Protein AF-A0A9W6S440-F1 (afdb_monomer_lite)

Sequence (84 aa):
MSLIRSSLRLPRRRLRPDRYSLVGRLSPIEYEPDADERELFEQAGLGRVLPLLLGLDQDLEFGLCHDVARHRLGAEPDPGALPF

Foldseek 3Di:
DDDDPPPPPDPPPVPPDDPVNVVVPDDDDPDDDDPVRVVCCVVVVVVVCVCVVVVPDPVRVVVVVQVVCCVVVVHGDDPVPDDD

Secondary structure (DSSP, 8-state):
---------------PPPHHHHHTTSPP------HHHHHHHHHTTHHHHHHHHTT--HHHHHHHHHHHHHHHHSS---GGGS--

Structure (mmCIF, N/CA/C/O backbone):
data_AF-A0A9W6S440-F1
#
_entry.id   AF-A0A9W6S440-F1
#
loop_
_atom_site.group_PDB
_atom_site.id
_atom_site.type_symbol
_atom_site.label_atom_id
_atom_site.label_alt_id
_atom_site.label_comp_id
_atom_site.label_asym_id
_atom_site.label_entity_id
_atom_site.label_seq_id
_atom_site.pdbx_PDB_ins_code
_atom_site.Cartn_x
_atom_site.Cartn_y
_atom_site.Cartn_z
_atom_site.occupancy
_atom_site.B_iso_or_equiv
_atom_site.auth_seq_id
_atom_site.auth_comp_id
_atom_site.auth_asym_id
_atom_site.auth_atom_id
_atom_site.pdbx_PDB_model_num
ATOM 1 N N . MET A 1 1 ? 2.225 -57.868 29.732 1.00 43.03 1 MET A N 1
ATOM 2 C CA . MET A 1 1 ? 3.549 -57.727 29.087 1.00 43.03 1 MET A CA 1
ATOM 3 C C . MET A 1 1 ? 3.592 -56.385 28.380 1.00 43.03 1 MET A C 1
ATOM 5 O O . MET A 1 1 ? 2.792 -56.147 27.488 1.00 43.03 1 MET A O 1
ATOM 9 N N . SER A 1 2 ? 4.448 -55.495 28.879 1.00 43.25 2 SER A N 1
ATOM 10 C CA . SER A 1 2 ? 4.656 -54.120 28.417 1.00 43.25 2 SER A CA 1
ATOM 11 C C . SER A 1 2 ? 5.622 -54.097 27.232 1.00 43.25 2 SER A C 1
ATOM 13 O O . SER A 1 2 ? 6.695 -54.682 27.335 1.00 43.25 2 SER A O 1
ATOM 15 N N . LEU A 1 3 ? 5.275 -53.391 26.154 1.00 47.06 3 LEU A N 1
ATOM 16 C CA . LEU A 1 3 ? 6.238 -52.870 25.181 1.00 47.06 3 LEU A CA 1
ATOM 17 C C . LEU A 1 3 ? 5.845 -51.428 24.850 1.00 47.06 3 LEU A C 1
ATOM 19 O O . LEU A 1 3 ? 5.029 -51.145 23.974 1.00 47.06 3 LEU A O 1
ATOM 23 N N . ILE A 1 4 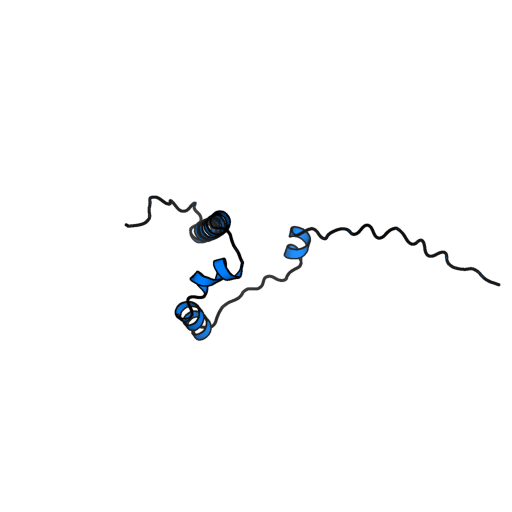? 6.413 -50.517 25.634 1.00 49.59 4 ILE A N 1
ATOM 24 C CA . ILE A 1 4 ? 6.339 -49.071 25.450 1.00 49.59 4 ILE A CA 1
ATOM 25 C C . ILE A 1 4 ? 7.005 -48.740 24.110 1.00 49.59 4 ILE A C 1
ATOM 27 O O . ILE A 1 4 ? 8.209 -48.918 23.944 1.00 49.59 4 ILE A O 1
ATOM 31 N N . ARG A 1 5 ? 6.219 -48.255 23.140 1.00 51.50 5 ARG A N 1
ATOM 32 C CA . ARG A 1 5 ? 6.748 -47.612 21.933 1.00 51.50 5 ARG A CA 1
ATOM 33 C C . ARG A 1 5 ? 7.441 -46.320 22.353 1.00 51.50 5 ARG A C 1
ATOM 35 O O . ARG A 1 5 ? 6.792 -45.302 22.594 1.00 51.50 5 ARG A O 1
ATOM 42 N N . SER A 1 6 ? 8.762 -46.396 22.453 1.00 48.62 6 SER A N 1
ATOM 43 C CA . SER A 1 6 ? 9.678 -45.282 22.665 1.00 48.62 6 SER A CA 1
ATOM 44 C C . SER A 1 6 ? 9.397 -44.183 21.645 1.00 48.62 6 SER A C 1
ATOM 46 O O . SER A 1 6 ? 9.795 -44.257 20.484 1.00 48.62 6 SER A O 1
ATOM 48 N N . SER A 1 7 ? 8.667 -43.158 22.073 1.00 50.81 7 SER A N 1
ATOM 49 C CA . SER A 1 7 ? 8.460 -41.951 21.289 1.00 50.81 7 SER A CA 1
ATOM 50 C C . SER A 1 7 ? 9.779 -41.189 21.322 1.00 50.81 7 SER A C 1
ATOM 52 O O . SER A 1 7 ? 10.079 -40.489 22.288 1.00 50.81 7 SER A O 1
ATOM 54 N N . LEU A 1 8 ? 10.592 -41.369 20.279 1.00 51.28 8 LEU A N 1
ATOM 55 C CA . LEU A 1 8 ? 11.743 -40.521 19.990 1.00 51.28 8 LEU A CA 1
ATOM 56 C C . LEU A 1 8 ? 11.239 -39.079 19.868 1.00 51.28 8 LEU A C 1
ATOM 58 O O . LEU A 1 8 ? 10.782 -38.635 18.815 1.00 51.28 8 LEU A O 1
ATOM 62 N N . ARG A 1 9 ? 11.284 -38.345 20.983 1.00 55.94 9 ARG A N 1
ATOM 63 C CA . ARG A 1 9 ? 11.110 -36.897 21.009 1.00 55.94 9 ARG A CA 1
ATOM 64 C C . ARG A 1 9 ? 12.372 -36.297 20.412 1.00 55.94 9 ARG A C 1
ATOM 66 O O . ARG A 1 9 ? 13.291 -35.917 21.129 1.00 55.94 9 ARG A O 1
ATOM 73 N N . LEU A 1 10 ? 12.418 -36.248 19.084 1.00 59.38 10 LEU A N 1
ATOM 74 C CA . LEU A 1 10 ? 13.376 -35.405 18.388 1.00 59.38 10 LEU A CA 1
ATOM 75 C C . LEU A 1 10 ? 13.206 -33.975 18.924 1.00 59.38 10 LEU A C 1
ATOM 77 O O . LEU A 1 10 ? 12.065 -33.518 19.081 1.00 59.38 10 LE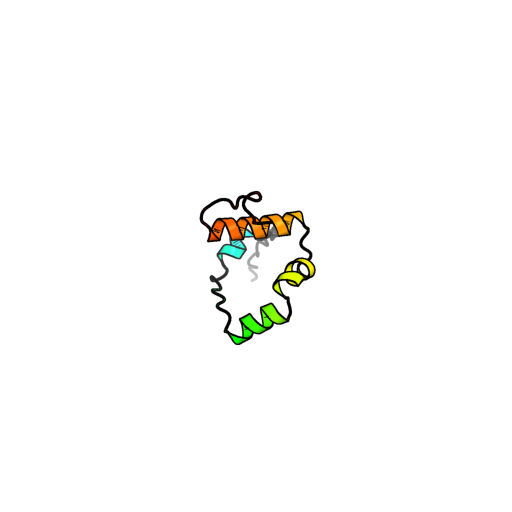U A O 1
ATOM 81 N N . PRO A 1 11 ? 14.302 -33.270 19.244 1.00 47.75 11 PRO A N 1
ATOM 82 C CA . PRO A 1 11 ? 14.214 -31.893 19.685 1.00 47.75 11 PRO A CA 1
ATOM 83 C C . PRO A 1 11 ? 13.512 -31.111 18.580 1.00 47.75 11 PRO A C 1
ATOM 85 O O . PRO A 1 11 ? 13.997 -31.038 17.450 1.00 47.75 11 PRO A O 1
ATOM 88 N N . ARG A 1 12 ? 12.342 -30.542 18.894 1.00 55.84 12 ARG A N 1
ATOM 89 C CA . ARG A 1 12 ? 11.682 -29.549 18.045 1.00 55.84 12 ARG A CA 1
ATOM 90 C C . ARG A 1 12 ? 12.597 -28.330 17.989 1.00 55.84 12 ARG A C 1
ATOM 92 O O . ARG A 1 12 ? 12.421 -27.370 18.735 1.00 55.84 12 ARG A O 1
ATOM 99 N N . ARG A 1 13 ? 13.602 -28.384 17.111 1.00 54.22 13 ARG A N 1
ATOM 100 C CA . ARG A 1 13 ? 14.325 -27.216 16.629 1.00 54.22 13 ARG A CA 1
ATOM 101 C C . ARG A 1 13 ? 13.231 -26.285 16.132 1.00 54.22 13 ARG A C 1
ATOM 103 O O . ARG A 1 13 ? 12.521 -26.626 15.189 1.00 54.22 13 ARG A O 1
ATOM 110 N N . ARG A 1 14 ? 13.012 -25.177 16.842 1.00 60.91 14 ARG A N 1
ATOM 111 C CA . ARG A 1 14 ? 12.080 -24.132 16.421 1.00 60.91 14 ARG A CA 1
ATOM 112 C C . ARG A 1 14 ? 12.646 -23.553 15.128 1.00 60.91 14 ARG A C 1
ATOM 114 O O . ARG A 1 14 ? 13.417 -22.602 15.161 1.00 60.91 14 ARG A O 1
ATOM 121 N N . LEU A 1 15 ? 12.340 -24.197 14.005 1.00 62.09 15 LEU A N 1
ATOM 122 C CA . LEU A 1 15 ? 12.481 -23.624 12.680 1.00 62.09 15 LEU A CA 1
ATOM 123 C C . LEU A 1 15 ? 11.600 -22.386 12.715 1.00 62.09 15 LEU A C 1
ATOM 125 O O . LEU A 1 15 ? 10.375 -22.496 12.719 1.00 62.09 15 LEU A O 1
ATOM 129 N N . ARG A 1 16 ? 12.224 -21.215 12.871 1.00 66.25 16 ARG A N 1
ATOM 130 C CA . ARG A 1 16 ? 11.518 -19.970 12.614 1.00 66.25 16 ARG A CA 1
ATOM 131 C C . ARG A 1 16 ? 11.119 -20.043 11.143 1.00 66.25 16 ARG A C 1
ATOM 133 O O . ARG A 1 16 ? 12.011 -20.230 10.316 1.00 66.25 16 ARG A O 1
ATOM 140 N N . PRO A 1 17 ? 9.820 -20.033 10.828 1.00 67.62 17 PRO A N 1
ATOM 141 C CA . PRO A 1 17 ? 9.397 -20.104 9.445 1.00 67.62 17 PRO A CA 1
ATOM 142 C C . PRO A 1 17 ? 9.985 -18.907 8.692 1.00 67.62 17 PRO A C 1
ATOM 144 O O . PRO A 1 17 ? 9.943 -17.778 9.182 1.00 67.62 17 PRO A O 1
ATOM 147 N N . ASP A 1 18 ? 10.596 -19.188 7.544 1.00 80.06 18 ASP A N 1
ATOM 148 C CA . ASP A 1 18 ? 11.143 -18.167 6.658 1.00 80.06 18 ASP A CA 1
ATOM 149 C C . ASP A 1 18 ? 10.005 -17.281 6.132 1.00 80.06 18 ASP A C 1
ATOM 151 O O . ASP A 1 18 ? 8.940 -17.777 5.748 1.00 80.06 18 ASP A O 1
ATOM 155 N N . ARG A 1 19 ? 10.226 -15.964 6.136 1.00 76.50 19 ARG A N 1
ATOM 156 C CA . ARG A 1 19 ? 9.215 -14.972 5.756 1.00 76.50 19 ARG A CA 1
ATOM 157 C C . ARG A 1 19 ? 8.741 -15.198 4.322 1.00 76.50 19 ARG A C 1
ATOM 159 O O . ARG A 1 19 ? 7.539 -15.153 4.081 1.00 76.50 19 ARG A O 1
ATOM 166 N N . TYR A 1 20 ? 9.652 -15.482 3.394 1.00 74.69 20 TYR A N 1
ATOM 167 C CA . TYR A 1 20 ? 9.299 -15.704 1.990 1.00 74.69 20 TYR A CA 1
ATOM 168 C C . TYR A 1 20 ? 8.492 -16.990 1.814 1.00 74.69 20 TYR A C 1
ATOM 170 O O . TYR A 1 20 ? 7.471 -16.991 1.128 1.00 74.69 20 TYR A O 1
ATOM 178 N N . SER A 1 21 ? 8.883 -18.059 2.512 1.00 77.62 21 SER A N 1
ATOM 179 C CA . SER A 1 21 ? 8.128 -19.316 2.548 1.00 77.62 21 SER A CA 1
ATOM 180 C C . SER A 1 21 ? 6.704 -19.156 3.095 1.00 77.62 21 SER A C 1
ATOM 182 O O . SER A 1 21 ? 5.790 -19.831 2.623 1.00 77.62 21 SER A O 1
ATOM 184 N N . LEU A 1 22 ? 6.498 -18.282 4.085 1.00 79.19 22 LEU A N 1
ATOM 185 C CA . LEU A 1 22 ? 5.166 -17.987 4.618 1.00 79.19 22 LEU A CA 1
ATOM 186 C C . LEU A 1 22 ? 4.326 -17.158 3.650 1.00 79.19 22 LEU A C 1
ATOM 188 O O . LEU A 1 22 ? 3.172 -17.502 3.417 1.00 79.19 22 LEU A O 1
ATOM 192 N N . VAL A 1 23 ? 4.903 -16.100 3.078 1.00 78.25 23 VAL A N 1
ATOM 193 C CA . VAL A 1 23 ? 4.201 -15.223 2.130 1.00 78.25 23 VAL A CA 1
ATOM 194 C C . VAL A 1 23 ? 3.782 -15.997 0.881 1.00 78.25 23 VAL A C 1
ATOM 196 O O . VAL A 1 23 ? 2.644 -15.867 0.451 1.00 78.25 23 VAL A O 1
ATOM 199 N N . GLY A 1 24 ? 4.633 -16.888 0.362 1.00 78.12 24 GLY A N 1
ATOM 200 C CA . GLY A 1 24 ? 4.303 -17.728 -0.797 1.00 78.12 24 GLY A CA 1
ATOM 201 C C . GLY A 1 24 ? 3.189 -18.761 -0.566 1.00 78.12 24 GLY A C 1
ATOM 202 O O . GLY A 1 24 ? 2.778 -19.423 -1.513 1.00 78.12 24 GLY A O 1
ATOM 203 N N . ARG A 1 25 ? 2.710 -18.932 0.674 1.00 81.75 25 ARG A N 1
ATOM 204 C CA . ARG A 1 25 ? 1.558 -19.792 1.010 1.00 81.75 25 ARG A CA 1
ATOM 205 C C . ARG A 1 25 ? 0.253 -19.019 1.148 1.00 81.75 25 ARG A C 1
ATOM 207 O O . ARG A 1 25 ? -0.795 -19.647 1.282 1.00 81.75 25 ARG A O 1
ATOM 214 N N . LEU A 1 26 ? 0.315 -17.691 1.194 1.00 75.88 26 LEU A N 1
ATOM 215 C CA . LEU A 1 26 ? -0.881 -16.865 1.213 1.00 75.88 26 LEU A CA 1
ATOM 216 C C . LEU A 1 26 ? -1.479 -16.877 -0.193 1.00 75.88 26 LEU A C 1
ATOM 218 O O . LEU A 1 26 ? -0.760 -16.691 -1.175 1.00 75.88 26 LEU A O 1
ATOM 222 N N . SER A 1 27 ? -2.787 -17.110 -0.293 1.00 73.06 27 SER A N 1
ATOM 223 C CA . SER A 1 27 ? -3.496 -16.890 -1.551 1.00 73.06 27 SER A CA 1
ATOM 224 C C . SER A 1 27 ? -3.314 -15.427 -1.970 1.00 73.06 27 SER A C 1
ATOM 226 O O . SER A 1 27 ? -3.372 -14.559 -1.092 1.00 73.06 27 SER A O 1
ATOM 228 N N . PRO A 1 28 ? -3.106 -15.130 -3.266 1.00 74.25 28 PRO A N 1
ATOM 229 C CA . PRO A 1 28 ? -3.113 -13.755 -3.746 1.00 74.25 28 PRO A CA 1
ATOM 230 C C . PRO A 1 28 ? -4.430 -13.098 -3.329 1.00 74.25 28 PRO A C 1
ATOM 232 O O . PRO A 1 28 ? -5.503 -13.593 -3.671 1.00 74.25 28 PRO A O 1
ATOM 235 N N . ILE A 1 29 ? -4.350 -12.034 -2.534 1.00 74.50 29 ILE A N 1
ATOM 236 C CA . ILE A 1 29 ? -5.511 -11.202 -2.229 1.00 74.50 29 ILE A CA 1
ATOM 237 C C . ILE A 1 29 ? -5.535 -10.127 -3.307 1.00 74.50 29 ILE A C 1
ATOM 239 O O . ILE A 1 29 ? -4.756 -9.176 -3.257 1.00 74.50 29 ILE A O 1
ATOM 243 N N . GLU A 1 30 ? -6.406 -10.296 -4.294 1.00 69.31 30 GLU A N 1
ATOM 244 C CA . GLU A 1 30 ? -6.800 -9.204 -5.178 1.00 69.31 30 GLU A CA 1
ATOM 245 C C . GLU A 1 30 ? -7.845 -8.383 -4.419 1.00 69.31 30 GLU A C 1
ATOM 247 O O . GLU A 1 30 ? -9.017 -8.742 -4.355 1.00 69.31 30 GLU A O 1
ATOM 252 N N . TYR A 1 31 ? -7.389 -7.338 -3.726 1.00 72.50 31 TYR A N 1
ATOM 253 C CA . TYR A 1 31 ? -8.287 -6.371 -3.103 1.00 72.50 31 TYR A CA 1
ATOM 254 C C . TYR A 1 31 ? -8.676 -5.331 -4.153 1.00 72.50 31 TYR A C 1
ATOM 256 O O . TYR A 1 31 ? -7.841 -4.525 -4.570 1.00 72.50 31 TYR A O 1
ATOM 264 N N . GLU A 1 32 ? -9.933 -5.374 -4.587 1.00 75.19 32 GLU A N 1
ATOM 265 C CA . GLU A 1 32 ? -10.530 -4.382 -5.475 1.00 75.19 32 GLU A CA 1
ATOM 266 C C . GLU A 1 32 ? -11.584 -3.598 -4.682 1.00 75.19 32 GLU A C 1
ATOM 268 O O . GLU A 1 32 ? -12.686 -4.105 -4.486 1.00 75.19 32 GLU A O 1
ATOM 273 N N . PRO A 1 33 ? -11.234 -2.412 -4.152 1.00 70.75 33 PRO A N 1
ATOM 274 C CA . PRO A 1 33 ? -12.149 -1.630 -3.333 1.00 70.75 33 PRO A CA 1
ATOM 275 C C . PRO A 1 33 ? -13.294 -1.060 -4.168 1.00 70.75 33 PRO A C 1
ATOM 277 O O . PRO A 1 33 ? -13.083 -0.491 -5.247 1.00 70.75 33 PRO A O 1
ATOM 280 N N . ASP A 1 34 ? -14.494 -1.150 -3.612 1.00 84.06 34 ASP A N 1
ATOM 281 C CA . ASP A 1 34 ? -15.722 -0.531 -4.089 1.00 84.06 34 ASP A CA 1
ATOM 282 C C . ASP A 1 34 ? -15.541 0.993 -4.241 1.00 84.06 34 ASP A C 1
ATOM 284 O O . ASP A 1 34 ? -14.684 1.610 -3.600 1.00 84.06 34 ASP A O 1
ATOM 288 N N . ALA A 1 35 ? -16.381 1.643 -5.054 1.00 80.12 35 ALA A N 1
ATOM 289 C CA . ALA A 1 35 ? -16.319 3.097 -5.245 1.00 80.12 35 ALA A CA 1
ATOM 290 C C . ALA A 1 35 ? -16.431 3.871 -3.916 1.00 80.12 35 ALA A C 1
ATOM 292 O O . ALA A 1 35 ? -15.656 4.799 -3.680 1.00 80.12 35 ALA A O 1
ATOM 293 N N . ASP A 1 36 ? -17.326 3.428 -3.033 1.00 82.88 36 ASP A N 1
ATOM 294 C CA . ASP A 1 36 ? -17.557 4.041 -1.725 1.00 82.88 36 ASP A CA 1
ATOM 295 C C . ASP A 1 36 ? -16.351 3.845 -0.791 1.00 82.88 36 ASP A C 1
ATOM 297 O O . ASP A 1 36 ? -15.948 4.768 -0.084 1.00 82.88 36 ASP A O 1
ATOM 301 N N . GLU A 1 37 ? -15.715 2.668 -0.822 1.00 76.12 37 GLU A N 1
ATOM 302 C CA . GLU A 1 37 ? -14.504 2.395 -0.038 1.00 76.12 37 GLU A CA 1
ATOM 303 C C . GLU A 1 37 ? -13.327 3.254 -0.507 1.00 76.12 37 GLU A C 1
ATOM 305 O O . GLU A 1 37 ? -12.579 3.783 0.318 1.00 76.12 37 GLU A O 1
ATOM 310 N N . ARG A 1 38 ? -13.182 3.450 -1.823 1.00 76.38 38 ARG A N 1
ATOM 311 C CA . ARG A 1 38 ? -12.166 4.355 -2.379 1.00 76.38 38 ARG A CA 1
ATOM 312 C C . ARG A 1 38 ? -12.397 5.790 -1.932 1.00 76.38 38 ARG A C 1
ATOM 314 O O . ARG A 1 38 ? -11.447 6.455 -1.528 1.00 76.38 38 ARG A O 1
ATOM 321 N N . GLU A 1 39 ? -13.636 6.265 -1.986 1.00 78.12 39 GLU A N 1
ATOM 322 C CA . GLU A 1 39 ? -13.957 7.633 -1.589 1.00 78.12 39 GLU A CA 1
ATOM 323 C C . GLU A 1 39 ? -13.719 7.851 -0.089 1.00 78.12 39 GLU A C 1
ATOM 325 O O . GLU A 1 39 ? -13.096 8.839 0.299 1.00 78.12 39 GLU A O 1
ATOM 330 N N . LEU A 1 40 ? -14.106 6.888 0.753 1.00 77.19 40 LEU A N 1
ATOM 331 C CA . LEU A 1 40 ? -13.824 6.911 2.188 1.00 77.19 40 LEU A CA 1
ATOM 332 C C . LEU A 1 40 ? -12.324 6.874 2.488 1.00 77.19 40 LEU A C 1
ATOM 334 O O . LEU A 1 40 ? -11.867 7.584 3.382 1.00 77.19 40 LEU A O 1
ATOM 338 N N . PHE A 1 41 ? -11.548 6.081 1.747 1.00 74.69 41 PHE A N 1
ATOM 339 C CA . PHE A 1 41 ? -10.098 6.000 1.916 1.00 74.69 41 PHE A CA 1
ATOM 340 C C . PHE A 1 41 ? -9.412 7.344 1.634 1.00 74.69 41 PHE A C 1
ATOM 342 O O . PHE A 1 41 ? -8.556 7.779 2.412 1.00 74.69 41 PHE A O 1
ATOM 349 N N . GLU A 1 42 ? -9.829 8.023 0.563 1.00 75.88 42 GLU A N 1
ATOM 350 C CA . GLU A 1 42 ? -9.339 9.354 0.196 1.00 75.88 42 GLU A CA 1
ATOM 351 C C . GLU A 1 42 ? -9.803 10.429 1.190 1.00 75.88 42 GLU A C 1
ATOM 353 O O . GLU A 1 42 ? -8.988 11.208 1.688 1.00 75.88 42 GLU A O 1
ATOM 358 N N . GLN A 1 43 ? -11.093 10.447 1.548 1.00 74.31 43 GLN A N 1
ATOM 359 C CA . GLN A 1 43 ? -11.663 11.426 2.483 1.00 74.31 43 GLN A CA 1
ATOM 360 C C . GLN A 1 43 ? -11.084 11.299 3.896 1.00 74.31 43 GLN A C 1
ATOM 362 O O . GLN A 1 43 ? -10.802 12.308 4.545 1.00 74.31 43 GLN A O 1
ATOM 367 N N . ALA A 1 44 ? -10.868 10.072 4.374 1.00 74.69 44 ALA A N 1
ATOM 368 C CA . ALA A 1 44 ? -10.225 9.813 5.660 1.00 74.69 44 ALA A CA 1
ATOM 369 C C . ALA A 1 44 ? -8.709 10.072 5.625 1.00 74.69 44 ALA A C 1
ATOM 371 O O . ALA A 1 44 ? -8.040 9.977 6.656 1.00 74.69 44 ALA A O 1
ATOM 372 N N . GLY A 1 45 ? -8.149 10.378 4.448 1.00 72.69 45 GLY A N 1
ATOM 373 C CA . GLY A 1 45 ? -6.724 10.596 4.254 1.00 72.69 45 GLY A CA 1
ATOM 374 C C . GLY A 1 45 ? -5.886 9.370 4.604 1.00 72.69 45 GLY A C 1
ATOM 375 O O . GLY A 1 45 ? -4.706 9.526 4.918 1.00 72.69 45 GLY A O 1
ATOM 376 N N . LEU A 1 46 ? -6.466 8.162 4.575 1.00 70.00 46 LEU A N 1
ATOM 377 C CA . LEU A 1 46 ? -5.829 6.951 5.094 1.00 70.00 46 LEU A CA 1
ATOM 378 C C . LEU A 1 46 ? -4.501 6.672 4.399 1.00 70.00 46 LEU A C 1
ATOM 380 O O . LEU A 1 46 ? -3.553 6.305 5.078 1.00 70.00 46 LEU A O 1
ATOM 384 N N . GLY A 1 47 ? -4.376 6.962 3.102 1.00 70.31 47 GLY A N 1
ATOM 385 C CA . GLY A 1 47 ? -3.100 6.854 2.387 1.00 70.31 47 GLY A CA 1
ATOM 386 C C . GLY A 1 47 ? -1.959 7.664 3.019 1.00 70.31 47 GLY A C 1
ATOM 387 O O . GLY A 1 47 ? -0.821 7.210 3.016 1.00 70.31 47 GLY A O 1
ATOM 388 N N . ARG A 1 48 ? -2.257 8.821 3.628 1.00 69.88 48 ARG A N 1
ATOM 389 C CA . ARG A 1 48 ? -1.265 9.672 4.312 1.00 69.88 48 ARG A CA 1
ATOM 390 C C . ARG A 1 48 ? -0.949 9.203 5.728 1.00 69.88 48 ARG A C 1
ATOM 392 O O . ARG A 1 48 ? 0.145 9.446 6.221 1.00 69.88 48 ARG A O 1
ATOM 399 N N . VAL A 1 49 ? -1.911 8.576 6.406 1.00 71.44 49 VAL A N 1
ATOM 400 C CA . VAL A 1 49 ? -1.755 8.153 7.809 1.00 71.44 49 VAL A CA 1
ATOM 401 C C . VAL A 1 49 ? -1.282 6.701 7.916 1.00 71.44 49 VAL A C 1
ATOM 403 O O . VAL A 1 49 ? -0.724 6.311 8.935 1.00 71.44 49 VAL A O 1
ATOM 406 N N . LEU A 1 50 ? -1.455 5.893 6.867 1.00 72.81 50 LEU A N 1
ATOM 407 C CA . LEU A 1 50 ? -1.073 4.482 6.840 1.00 72.81 50 LEU A CA 1
ATOM 408 C C . LEU A 1 50 ? 0.420 4.256 7.146 1.00 72.81 50 LEU A C 1
ATOM 410 O O . LEU A 1 50 ? 0.698 3.389 7.975 1.00 72.81 50 LEU A O 1
ATOM 414 N N . PRO A 1 51 ? 1.379 5.029 6.589 1.00 70.06 51 PRO A N 1
ATOM 415 C CA . PRO A 1 51 ? 2.792 4.885 6.948 1.00 70.06 51 PRO A CA 1
ATOM 416 C C . PRO A 1 51 ? 3.043 5.153 8.438 1.00 70.06 51 PRO A C 1
ATOM 418 O O . PRO A 1 51 ? 3.753 4.392 9.095 1.00 70.06 51 PRO A O 1
ATOM 421 N N . LEU A 1 52 ? 2.375 6.170 8.998 1.00 69.56 52 LEU A N 1
ATOM 422 C CA . LEU A 1 52 ? 2.456 6.517 10.421 1.00 69.56 52 LEU A CA 1
ATOM 423 C C . LEU A 1 52 ? 1.866 5.413 11.313 1.00 69.56 52 LEU A C 1
ATOM 425 O O . LEU A 1 52 ? 2.456 5.068 12.335 1.00 69.56 52 LEU A O 1
ATOM 429 N N . LEU A 1 53 ? 0.728 4.827 10.923 1.00 73.12 53 LEU A N 1
ATOM 430 C CA . LEU A 1 53 ? 0.081 3.723 11.647 1.00 73.12 53 LEU A CA 1
ATOM 431 C C . LEU A 1 53 ? 0.908 2.435 11.617 1.00 73.12 53 LEU A C 1
ATOM 433 O O . LEU A 1 53 ? 0.908 1.676 12.584 1.00 73.12 53 LEU A O 1
ATOM 437 N N . LEU A 1 54 ? 1.610 2.191 10.512 1.00 77.62 54 LEU A N 1
ATOM 438 C CA . LEU A 1 54 ? 2.504 1.048 10.346 1.00 77.62 54 LEU A CA 1
ATOM 439 C C . LEU A 1 54 ? 3.889 1.283 10.971 1.00 77.62 54 LEU A C 1
ATOM 441 O O . LEU A 1 54 ? 4.699 0.357 10.997 1.00 77.62 54 LEU A O 1
ATOM 445 N N . GLY A 1 55 ? 4.151 2.487 11.494 1.00 77.75 55 GLY A N 1
ATOM 446 C CA . GLY A 1 55 ? 5.431 2.855 12.095 1.00 77.75 55 GLY A CA 1
ATOM 447 C C . GLY A 1 55 ? 6.588 2.799 11.101 1.00 77.75 55 GLY A C 1
ATOM 448 O O . GLY A 1 55 ? 7.695 2.425 11.486 1.00 77.75 55 GLY A O 1
ATOM 449 N N . LEU A 1 56 ? 6.324 3.099 9.827 1.00 76.12 56 LEU A N 1
ATOM 450 C CA . LEU A 1 56 ? 7.359 3.104 8.800 1.00 76.12 56 LEU A CA 1
ATOM 451 C C . LEU A 1 56 ? 8.279 4.304 9.026 1.00 76.12 56 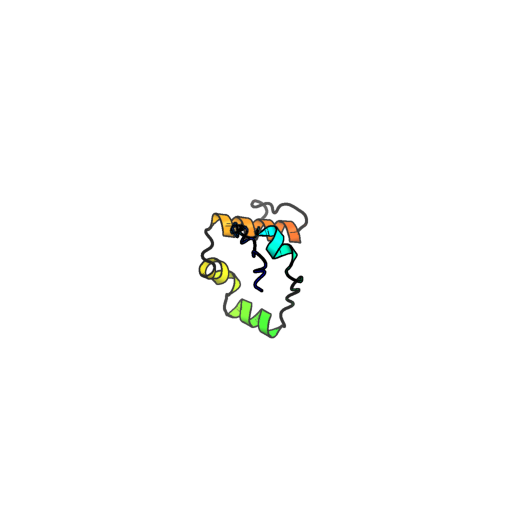LEU A C 1
ATOM 453 O O . LEU A 1 56 ? 7.808 5.417 9.260 1.00 76.12 56 LEU A O 1
ATOM 457 N N . ASP A 1 57 ? 9.589 4.074 8.967 1.00 82.94 57 ASP A N 1
ATOM 458 C CA . ASP A 1 57 ? 10.538 5.175 8.865 1.00 82.94 57 ASP A CA 1
ATOM 459 C C . ASP A 1 57 ? 10.502 5.789 7.453 1.00 82.94 57 ASP A C 1
ATOM 461 O O . ASP A 1 57 ? 9.972 5.205 6.503 1.00 82.94 57 ASP A O 1
ATOM 465 N N . GLN A 1 58 ? 11.044 7.002 7.334 1.00 78.62 58 GLN A N 1
ATOM 466 C CA . GLN A 1 58 ? 11.007 7.791 6.103 1.00 78.62 58 GLN A CA 1
ATOM 467 C C . GLN A 1 58 ? 11.721 7.098 4.932 1.00 78.62 58 GLN A C 1
ATOM 469 O O . GLN A 1 58 ? 11.271 7.206 3.791 1.00 78.62 58 GLN A O 1
ATOM 474 N N . ASP A 1 59 ? 12.808 6.374 5.203 1.00 81.06 59 ASP A N 1
ATOM 475 C CA . ASP A 1 59 ? 13.573 5.668 4.173 1.00 81.06 59 ASP A CA 1
ATOM 476 C C . ASP A 1 59 ? 12.773 4.477 3.627 1.00 81.06 59 ASP A C 1
ATOM 478 O O . ASP A 1 59 ? 12.758 4.219 2.421 1.00 81.06 59 ASP A O 1
ATOM 482 N N . LEU A 1 60 ? 12.055 3.772 4.505 1.00 80.94 60 LEU A N 1
ATOM 483 C CA . LEU A 1 60 ? 11.204 2.649 4.139 1.00 80.94 60 LEU A CA 1
ATOM 484 C C . LEU A 1 60 ? 9.938 3.103 3.402 1.00 80.94 60 LEU A C 1
ATOM 486 O O . LEU A 1 60 ? 9.537 2.463 2.430 1.00 80.94 60 LEU A O 1
ATOM 490 N N . GLU A 1 61 ? 9.328 4.211 3.829 1.00 79.38 61 GLU A N 1
ATOM 491 C CA . GLU A 1 61 ? 8.217 4.849 3.116 1.00 79.38 61 GLU A CA 1
ATOM 492 C C . GLU A 1 61 ? 8.644 5.274 1.706 1.00 79.38 61 GLU A C 1
ATOM 494 O O . GLU A 1 61 ? 7.976 4.936 0.726 1.00 79.38 61 GLU A O 1
ATOM 499 N N . PHE A 1 62 ? 9.792 5.949 1.588 1.00 80.75 62 PHE A N 1
ATOM 500 C CA . PHE A 1 62 ? 10.351 6.344 0.299 1.00 80.75 62 PHE A CA 1
ATOM 501 C C . PHE A 1 62 ? 10.611 5.128 -0.598 1.00 80.75 62 PHE A C 1
ATOM 503 O O . PHE A 1 62 ? 10.186 5.118 -1.754 1.00 80.75 62 PHE A O 1
ATOM 510 N N . GLY A 1 63 ? 11.248 4.081 -0.062 1.00 81.75 63 GLY A N 1
ATOM 511 C CA . GLY A 1 63 ? 11.516 2.844 -0.795 1.00 81.75 63 GLY A CA 1
ATOM 512 C C . GLY A 1 63 ? 10.242 2.174 -1.315 1.00 81.75 63 GLY A C 1
ATOM 513 O O . GLY A 1 63 ? 10.185 1.787 -2.481 1.00 81.75 63 GLY A O 1
ATOM 514 N N . LEU A 1 64 ? 9.190 2.107 -0.492 1.00 79.19 6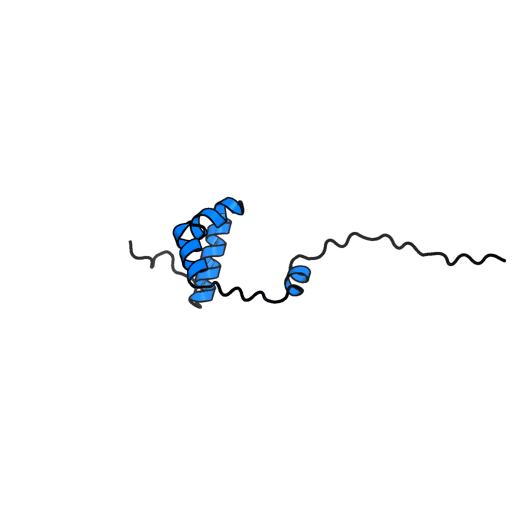4 LEU A N 1
ATOM 515 C CA . LEU A 1 64 ? 7.887 1.564 -0.889 1.00 79.19 64 LEU A CA 1
ATOM 516 C C . LEU A 1 64 ? 7.232 2.390 -1.998 1.00 79.19 64 LEU A C 1
ATOM 518 O O . LEU A 1 64 ? 6.792 1.829 -3.002 1.00 79.19 64 LEU A O 1
ATOM 522 N N . CYS A 1 65 ? 7.182 3.713 -1.843 1.00 79.00 65 CYS A N 1
ATOM 523 C CA . CYS A 1 65 ? 6.626 4.610 -2.854 1.00 79.00 65 CYS A CA 1
ATOM 524 C C . CYS A 1 65 ? 7.382 4.491 -4.184 1.00 79.00 65 CYS A C 1
ATOM 526 O O . CYS A 1 65 ? 6.762 4.394 -5.246 1.00 79.00 65 CYS A O 1
ATOM 528 N N . HIS A 1 66 ? 8.712 4.431 -4.124 1.00 79.25 66 HIS A N 1
ATOM 529 C CA . HIS A 1 66 ? 9.573 4.266 -5.288 1.00 79.25 66 HIS A CA 1
ATOM 530 C C . HIS A 1 66 ? 9.348 2.918 -5.990 1.00 79.25 66 HIS A C 1
ATOM 532 O O . HIS A 1 66 ? 9.184 2.874 -7.210 1.00 79.25 66 HIS A O 1
ATOM 538 N N . ASP A 1 67 ? 9.276 1.816 -5.239 1.00 81.56 67 ASP A N 1
ATOM 539 C CA . ASP A 1 67 ? 9.032 0.482 -5.795 1.00 81.56 67 ASP A CA 1
ATOM 540 C C . ASP A 1 67 ? 7.645 0.359 -6.435 1.00 81.56 67 ASP A C 1
ATOM 542 O O . ASP A 1 67 ? 7.515 -0.225 -7.516 1.00 81.56 67 ASP A O 1
ATOM 546 N N . VAL A 1 68 ? 6.615 0.947 -5.819 1.00 80.50 68 VAL A N 1
ATOM 547 C CA . VAL A 1 68 ? 5.259 0.996 -6.383 1.00 80.50 68 VAL A CA 1
ATOM 548 C C . VAL A 1 68 ? 5.236 1.814 -7.673 1.00 80.50 68 VAL A C 1
ATOM 550 O O . VAL A 1 68 ? 4.687 1.351 -8.677 1.00 80.50 68 VAL A O 1
ATOM 553 N N . ALA A 1 69 ? 5.850 2.999 -7.676 1.00 76.44 69 ALA A N 1
ATOM 554 C CA . ALA A 1 69 ? 5.942 3.843 -8.862 1.00 76.44 69 ALA A CA 1
ATOM 555 C C . ALA A 1 69 ? 6.698 3.130 -9.991 1.00 76.44 69 ALA A C 1
ATOM 557 O O . ALA A 1 69 ? 6.197 3.063 -11.113 1.00 76.44 69 ALA A O 1
ATOM 558 N N . ARG A 1 70 ? 7.832 2.489 -9.685 1.00 79.00 70 ARG A N 1
ATOM 559 C CA . ARG A 1 70 ? 8.598 1.697 -10.653 1.00 79.00 70 ARG A CA 1
ATOM 560 C C . ARG A 1 70 ? 7.790 0.544 -11.236 1.00 79.00 70 ARG A C 1
ATOM 562 O O . ARG A 1 70 ? 7.809 0.324 -12.445 1.0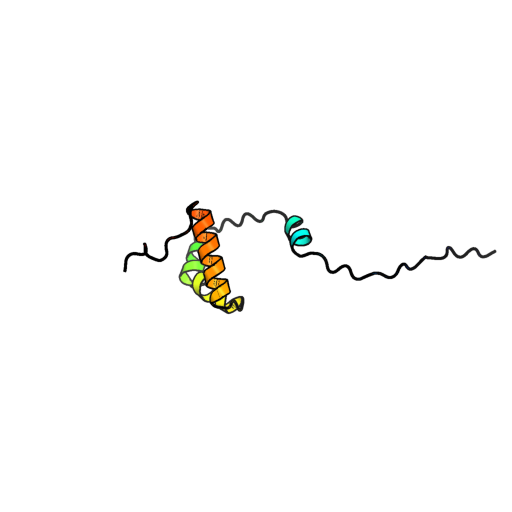0 79.00 70 ARG A O 1
ATOM 569 N N . HIS A 1 71 ? 7.060 -0.184 -10.394 1.00 76.62 71 HIS A N 1
ATOM 570 C CA . HIS A 1 71 ? 6.227 -1.299 -10.835 1.00 76.62 71 HIS A CA 1
ATOM 571 C C . HIS A 1 71 ? 5.094 -0.843 -11.764 1.00 76.62 71 HIS A C 1
ATOM 573 O O . HIS A 1 71 ? 4.814 -1.500 -12.763 1.00 76.62 71 HIS A O 1
ATOM 579 N N . ARG A 1 72 ? 4.459 0.295 -11.460 1.00 76.31 72 ARG A N 1
ATOM 580 C CA . ARG A 1 72 ? 3.346 0.840 -12.251 1.00 76.31 72 ARG A CA 1
ATOM 581 C C . ARG A 1 72 ? 3.796 1.500 -13.552 1.00 76.31 72 ARG A C 1
ATOM 583 O O . ARG A 1 72 ? 3.099 1.377 -14.553 1.00 76.31 72 ARG A O 1
ATOM 590 N N . LEU A 1 73 ? 4.934 2.191 -13.535 1.00 76.69 73 LEU A N 1
ATOM 591 C CA . LEU A 1 73 ? 5.478 2.898 -14.696 1.00 76.69 73 LEU A CA 1
ATOM 592 C C . LEU A 1 73 ? 6.306 1.983 -15.609 1.00 76.69 73 LEU A C 1
ATOM 594 O O . LEU A 1 73 ? 6.599 2.353 -16.742 1.00 76.69 73 LEU A O 1
ATOM 598 N N . GLY A 1 74 ? 6.704 0.801 -15.125 1.00 78.62 74 GLY A N 1
ATOM 599 C CA . GLY A 1 74 ? 7.600 -0.111 -15.841 1.00 78.62 74 GLY A CA 1
ATOM 600 C C . GLY A 1 74 ? 9.038 0.409 -15.973 1.00 78.62 74 GLY A C 1
ATOM 601 O O . GLY A 1 74 ? 9.852 -0.216 -16.649 1.00 78.62 74 GLY A O 1
ATOM 602 N N . ALA A 1 75 ? 9.354 1.537 -15.338 1.00 75.19 75 ALA A N 1
ATOM 603 C CA . ALA A 1 75 ? 10.642 2.216 -15.374 1.00 75.19 75 ALA A CA 1
ATOM 604 C C . ALA A 1 75 ? 10.908 2.900 -14.030 1.00 75.19 75 ALA A C 1
ATOM 606 O O . ALA A 1 75 ? 9.978 3.175 -13.274 1.00 75.19 75 ALA A O 1
ATOM 607 N N . GLU A 1 76 ? 12.178 3.154 -13.723 1.00 76.44 76 GLU A N 1
ATOM 608 C CA . GLU A 1 76 ? 12.567 3.840 -12.491 1.00 76.44 76 GLU A CA 1
ATOM 609 C C . GLU A 1 76 ? 12.027 5.283 -12.491 1.00 76.44 76 GLU A C 1
ATOM 611 O O . GLU A 1 76 ? 12.244 6.003 -13.471 1.00 76.44 76 GLU A O 1
ATOM 616 N N . PRO A 1 77 ? 11.266 5.697 -11.460 1.00 67.25 77 PRO A N 1
ATOM 617 C CA . PRO A 1 77 ? 10.708 7.041 -11.401 1.00 67.25 77 PRO A CA 1
ATOM 618 C C . PRO A 1 77 ? 11.836 8.064 -11.228 1.00 67.25 77 PRO A C 1
ATOM 620 O O . PRO A 1 77 ? 12.576 8.016 -10.249 1.00 67.25 77 PRO A O 1
ATOM 623 N N . ASP A 1 78 ? 11.961 8.998 -12.173 1.00 71.19 78 ASP A N 1
ATOM 624 C CA . ASP A 1 78 ? 12.938 10.085 -12.090 1.00 71.19 78 ASP A CA 1
ATOM 625 C C . ASP A 1 78 ? 12.470 11.139 -11.067 1.00 71.19 78 ASP A C 1
ATOM 627 O O . ASP A 1 78 ? 11.472 11.828 -11.313 1.00 71.19 78 ASP A O 1
ATOM 631 N N . PRO A 1 79 ? 13.170 11.308 -9.929 1.00 65.44 79 PRO A N 1
ATOM 632 C CA . PRO A 1 79 ? 12.803 12.306 -8.930 1.00 65.44 79 PRO A CA 1
ATOM 633 C C . PRO A 1 79 ? 12.952 13.748 -9.444 1.00 65.44 79 PRO A C 1
ATOM 635 O O . PRO A 1 79 ? 12.334 14.653 -8.886 1.00 65.44 79 PRO A O 1
ATOM 638 N N . GLY A 1 80 ? 13.739 13.980 -10.502 1.00 70.69 80 GLY A N 1
ATOM 639 C CA . GLY A 1 80 ? 13.913 15.287 -11.140 1.00 70.69 80 GLY A CA 1
ATOM 640 C C . GLY A 1 80 ? 12.829 15.645 -12.162 1.00 70.69 80 GLY A C 1
ATOM 641 O O . GLY A 1 80 ? 12.786 16.787 -12.616 1.00 70.69 80 GLY A O 1
ATOM 642 N N . ALA A 1 81 ? 11.951 14.702 -12.519 1.00 67.00 81 ALA A N 1
ATOM 643 C CA . ALA A 1 81 ? 10.910 14.894 -13.529 1.00 67.00 81 ALA A CA 1
ATOM 644 C C . ALA A 1 81 ? 9.573 15.409 -12.962 1.00 67.00 81 ALA A C 1
ATOM 646 O O . ALA A 1 81 ? 8.634 15.645 -13.726 1.00 67.00 81 ALA A O 1
ATOM 647 N N . LEU A 1 82 ? 9.457 15.574 -11.638 1.00 57.50 82 LEU A N 1
ATOM 648 C CA . LEU A 1 82 ? 8.239 16.095 -11.022 1.00 57.50 82 LEU A CA 1
ATOM 649 C C . LEU A 1 82 ? 8.078 17.593 -11.344 1.00 57.50 82 LEU A C 1
ATOM 651 O O . LEU A 1 82 ? 9.014 18.362 -11.117 1.00 57.50 82 LEU A O 1
ATOM 655 N N . PRO A 1 83 ? 6.912 18.028 -11.861 1.00 54.03 83 PRO A N 1
ATOM 656 C CA . PRO A 1 83 ? 6.649 19.443 -12.074 1.00 54.03 83 PRO A CA 1
ATOM 657 C C . PRO A 1 83 ? 6.585 20.140 -10.710 1.00 54.03 83 PRO A C 1
ATOM 659 O O . PRO A 1 83 ? 5.825 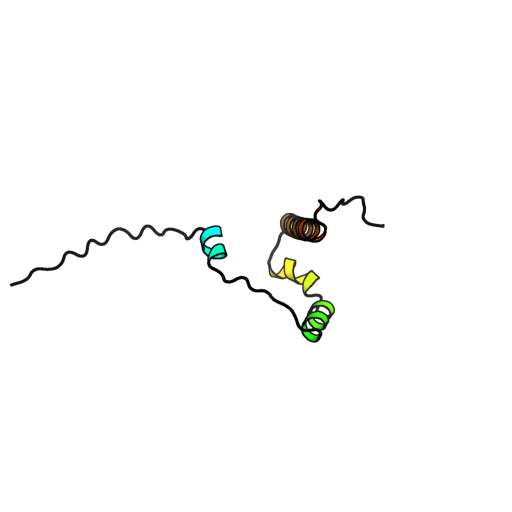19.718 -9.837 1.00 54.03 83 PRO A O 1
ATOM 662 N N . PHE A 1 84 ? 7.423 21.161 -10.533 1.00 49.75 84 PHE A N 1
ATOM 663 C CA . PHE A 1 84 ? 7.399 22.062 -9.377 1.00 49.75 84 PHE A CA 1
ATOM 664 C C . PHE A 1 84 ? 6.070 22.821 -9.293 1.00 49.75 84 PHE A C 1
ATOM 666 O O . PHE A 1 84 ? 5.538 23.190 -10.369 1.00 49.75 84 PHE A O 1
#

Organism: NCBI:txid478107

pLDDT: mean 70.66, std 10.63, range [43.03, 84.06]

Radius of gyration: 23.46 Å; chains: 1; bounding box: 32×80×45 Å